Protein AF-A0AA88QU68-F1 (afdb_monomer)

Organism: NCBI:txid112253

pLDDT: mean 75.14, std 19.68, range [35.62, 97.69]

Foldseek 3Di:
DDPVVVVVVVVVVVVVVVPPPDDDDDDDDPDPPPVVVLVVQLVVVDDDDVSSVVSVVVVVVVVVLVCCVPPVPDDNVVVLVVPDDVPDPSVVVVVVCVVVVVVVVVVVVVVVVVVVVVVVVVD

Solvent-accessible surface area (backbone atoms only — not comparable to full-atom values): 7473 Å² total; per-residue (Å²): 136,66,74,68,57,57,54,56,49,53,54,52,52,59,65,62,59,72,73,73,85,67,88,89,74,85,81,78,88,71,84,73,54,61,71,57,52,53,47,56,54,22,58,82,59,49,93,58,73,70,34,51,50,52,41,54,53,49,52,51,51,53,53,52,52,52,50,50,54,70,71,66,77,54,58,68,68,56,59,52,54,77,66,35,52,90,94,34,71,54,43,56,52,50,50,55,40,57,76,68,41,45,70,59,54,53,54,50,52,53,52,52,52,53,52,52,53,51,57,63,75,74,109

Secondary structure (DSSP, 8-state):
--HHHHHHHHHHHHHHGGGS-SS-----S----HHHHHHHHHHHT-SSHHHHHHHHHHHHHHHHHHHHHHHS---HHHHHHHH--TTSHHHHHHHHHHHTTHHHHHHHHHHHHHHHHHHHHT-

Mean predicted aligned error: 14.05 Å

Structure (mmCIF, N/CA/C/O backbone):
data_AF-A0AA88QU68-F1
#
_entry.id   AF-A0AA88QU68-F1
#
loop_
_atom_site.group_PDB
_atom_site.id
_atom_site.type_symbol
_atom_site.label_atom_id
_atom_site.label_alt_id
_atom_site.label_comp_id
_atom_site.label_asym_id
_atom_site.label_entity_id
_atom_site.label_seq_id
_atom_site.pdbx_PDB_ins_code
_atom_site.Cartn_x
_atom_site.Cartn_y
_atom_site.Cartn_z
_atom_site.occupancy
_atom_site.B_iso_or_equiv
_atom_site.auth_seq_id
_atom_site.auth_comp_id
_atom_site.auth_asym_id
_atom_site.auth_atom_id
_atom_site.pdbx_PDB_model_num
ATOM 1 N N . MET A 1 1 ? 27.494 34.538 -1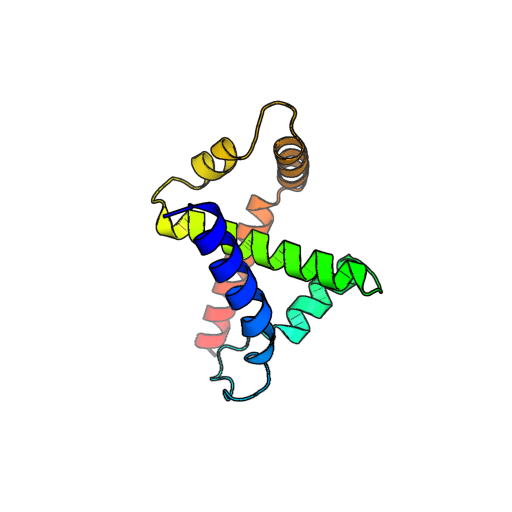4.112 1.00 51.53 1 MET A N 1
ATOM 2 C CA . MET A 1 1 ? 27.433 33.425 -13.141 1.00 51.53 1 MET A CA 1
ATOM 3 C C . MET A 1 1 ? 27.248 32.122 -13.905 1.00 51.53 1 MET A C 1
ATOM 5 O O . MET A 1 1 ? 26.368 32.081 -14.752 1.00 51.53 1 MET A O 1
ATOM 9 N N . ASP A 1 2 ? 28.078 31.107 -13.652 1.00 52.97 2 ASP A N 1
ATOM 10 C CA . ASP A 1 2 ? 27.954 29.765 -14.250 1.00 52.97 2 ASP A CA 1
ATOM 11 C C . ASP A 1 2 ? 26.998 28.895 -13.398 1.00 52.97 2 ASP A C 1
ATOM 13 O O . ASP A 1 2 ? 27.313 28.638 -12.229 1.00 52.97 2 ASP A O 1
ATOM 17 N N . PRO A 1 3 ? 25.858 28.424 -13.947 1.00 53.56 3 PRO A N 1
ATOM 18 C CA . PRO A 1 3 ? 24.897 27.564 -13.243 1.00 53.56 3 PRO A CA 1
ATOM 19 C C . PRO A 1 3 ? 25.513 26.271 -12.678 1.00 53.56 3 PRO A C 1
ATOM 21 O O . PRO A 1 3 ? 25.025 25.718 -11.691 1.00 53.56 3 PRO A O 1
ATOM 24 N N . GLY A 1 4 ? 26.616 25.789 -13.263 1.00 58.12 4 GLY A N 1
ATOM 25 C CA . GLY A 1 4 ? 27.314 24.587 -12.805 1.00 58.12 4 GLY A CA 1
ATOM 26 C C . GLY A 1 4 ? 28.045 24.758 -11.468 1.00 58.12 4 GLY A C 1
ATOM 27 O O . GLY A 1 4 ? 28.288 23.774 -10.760 1.00 58.12 4 GLY A O 1
ATOM 28 N N . HIS A 1 5 ? 28.379 25.994 -11.084 1.00 63.03 5 HIS A N 1
ATOM 29 C CA . HIS A 1 5 ? 29.090 26.278 -9.838 1.00 63.03 5 HIS A CA 1
ATOM 30 C C . HIS A 1 5 ? 28.171 26.171 -8.609 1.00 63.03 5 HIS A C 1
ATOM 32 O O . HIS A 1 5 ? 28.559 25.577 -7.599 1.00 63.03 5 HIS A O 1
ATOM 38 N N . GLU A 1 6 ? 26.927 26.653 -8.708 1.00 56.34 6 GLU A N 1
ATOM 39 C CA . GLU A 1 6 ? 25.923 26.519 -7.641 1.00 56.34 6 GLU A CA 1
ATOM 40 C C . GLU A 1 6 ? 25.532 25.060 -7.407 1.00 56.34 6 GLU A C 1
ATOM 42 O O . GLU A 1 6 ? 25.477 24.614 -6.260 1.00 56.34 6 GLU A O 1
ATOM 47 N N . TYR A 1 7 ? 25.375 24.277 -8.476 1.00 54.75 7 TYR A N 1
ATOM 48 C CA . TYR A 1 7 ? 25.024 22.859 -8.370 1.00 54.75 7 TYR A CA 1
ATOM 49 C C . TYR A 1 7 ? 26.109 22.042 -7.651 1.00 54.75 7 TYR A C 1
ATOM 51 O O . TYR A 1 7 ? 25.825 21.204 -6.792 1.00 54.75 7 TYR A O 1
ATOM 59 N N . ARG A 1 8 ? 27.385 22.331 -7.939 1.00 64.75 8 ARG A N 1
ATOM 60 C CA . ARG A 1 8 ? 28.535 21.700 -7.267 1.00 64.75 8 ARG A CA 1
ATOM 61 C C . ARG A 1 8 ? 28.697 22.164 -5.819 1.00 64.75 8 ARG A C 1
ATOM 63 O O . ARG A 1 8 ? 29.163 21.391 -4.981 1.00 64.75 8 ARG A O 1
ATOM 70 N N . SER A 1 9 ? 28.310 23.400 -5.511 1.00 56.62 9 SER A N 1
ATOM 71 C CA . SER A 1 9 ? 28.277 23.920 -4.140 1.00 56.62 9 SER A CA 1
ATOM 72 C C . SER A 1 9 ? 27.175 23.245 -3.309 1.00 56.62 9 SER A C 1
ATOM 74 O O . SER A 1 9 ? 27.442 22.733 -2.220 1.00 56.62 9 SER A O 1
ATOM 76 N N . ALA A 1 10 ? 25.969 23.116 -3.873 1.00 55.75 10 ALA A N 1
ATOM 77 C CA . ALA A 1 10 ? 24.830 22.452 -3.241 1.00 55.75 10 ALA A CA 1
ATOM 78 C C . ALA A 1 10 ? 25.093 20.958 -2.975 1.00 55.75 10 ALA A C 1
ATOM 80 O O . ALA A 1 10 ? 24.833 20.466 -1.875 1.00 55.75 10 ALA A O 1
ATOM 81 N N . LEU A 1 11 ? 25.698 20.244 -3.933 1.00 55.88 11 LEU A N 1
ATOM 82 C CA . LEU A 1 11 ? 26.067 18.832 -3.766 1.00 55.88 11 LEU A CA 1
ATOM 83 C C . LEU A 1 11 ? 27.162 18.621 -2.709 1.00 55.88 11 LEU A C 1
ATOM 85 O O . LEU A 1 11 ? 27.116 17.641 -1.961 1.00 55.88 11 LEU A O 1
ATOM 89 N N . ARG A 1 12 ? 28.117 19.554 -2.583 1.00 56.53 12 ARG A N 1
ATOM 90 C CA . ARG A 1 12 ? 29.108 19.515 -1.496 1.00 56.53 12 ARG A CA 1
ATOM 91 C C . ARG A 1 12 ? 28.466 19.753 -0.134 1.00 56.53 12 ARG A C 1
ATOM 93 O O . ARG A 1 12 ? 28.812 19.038 0.804 1.00 56.53 12 ARG A O 1
ATOM 100 N N . SER A 1 13 ? 27.507 20.670 -0.0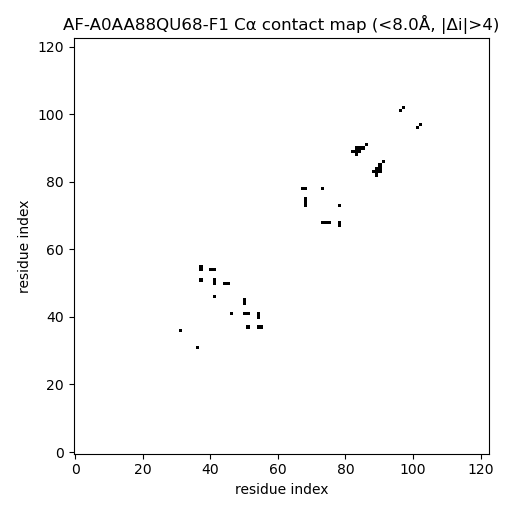26 1.00 52.44 13 SER A N 1
ATOM 101 C CA . SER A 1 13 ? 26.759 20.911 1.218 1.00 52.44 13 SER A CA 1
ATOM 102 C C . SER A 1 13 ? 25.948 19.675 1.653 1.00 52.44 13 SER A C 1
ATOM 104 O O . SER A 1 13 ? 26.003 19.255 2.810 1.00 52.44 13 SER A O 1
ATOM 106 N N . LEU A 1 14 ? 25.318 18.982 0.697 1.00 51.41 14 LEU A N 1
ATOM 107 C CA . LEU A 1 14 ? 24.597 17.719 0.921 1.00 51.41 14 LEU A CA 1
ATOM 108 C C . LEU A 1 14 ? 25.491 16.568 1.413 1.00 51.41 14 LEU A C 1
ATOM 110 O O . LEU A 1 14 ? 25.055 15.751 2.225 1.00 51.41 14 LEU A O 1
ATOM 114 N N . HIS A 1 15 ? 26.749 16.495 0.967 1.00 49.28 15 HIS A N 1
ATOM 115 C CA . HIS A 1 15 ? 27.702 15.498 1.467 1.00 49.28 15 HIS A CA 1
ATOM 116 C C . HIS A 1 15 ? 28.192 15.784 2.896 1.00 49.28 15 HIS A C 1
ATOM 118 O O . HIS A 1 15 ? 28.449 14.835 3.639 1.00 49.28 15 HIS A O 1
ATOM 124 N N . HIS A 1 16 ? 28.247 17.050 3.322 1.00 46.59 16 HIS A N 1
ATOM 125 C CA . HIS A 1 16 ? 28.610 17.420 4.698 1.00 46.59 16 HIS A CA 1
ATOM 126 C C . HIS A 1 16 ? 27.451 17.229 5.696 1.00 46.59 16 HIS A C 1
ATOM 128 O O . HIS A 1 16 ? 27.692 16.977 6.877 1.00 46.59 16 HIS A O 1
ATOM 134 N N . GLY A 1 17 ? 26.195 17.242 5.229 1.00 37.56 17 GLY A N 1
ATOM 135 C CA . GLY A 1 17 ? 25.001 17.019 6.057 1.00 37.56 17 GLY A CA 1
ATOM 136 C C . GLY A 1 17 ? 24.845 15.601 6.630 1.00 37.56 17 GLY A C 1
ATOM 137 O O . GLY A 1 17 ? 24.045 15.392 7.540 1.00 37.56 17 GLY A O 1
ATOM 138 N N . LYS A 1 18 ? 25.631 14.614 6.170 1.00 46.09 18 LYS A N 1
ATOM 139 C CA . LYS A 1 18 ? 25.565 13.230 6.683 1.00 46.09 18 LYS A CA 1
ATOM 140 C C . LYS A 1 18 ? 26.116 13.055 8.109 1.00 46.09 18 LYS A C 1
ATOM 142 O O . LYS A 1 18 ? 25.916 11.993 8.688 1.00 46.09 18 LYS A O 1
ATOM 147 N N . LYS A 1 19 ? 26.782 14.065 8.690 1.00 39.16 19 LYS A N 1
ATOM 148 C CA . LYS A 1 19 ? 27.372 13.990 10.044 1.00 39.16 19 LYS A CA 1
ATOM 149 C C . LYS A 1 19 ? 26.490 14.521 11.185 1.00 39.16 19 LYS A C 1
ATOM 151 O O . LYS A 1 19 ? 26.919 14.442 12.327 1.00 39.16 19 LYS A O 1
ATOM 156 N N . GLN A 1 20 ? 25.280 15.028 10.923 1.00 40.62 20 GLN A N 1
ATOM 157 C CA . GLN A 1 20 ? 24.406 15.565 11.986 1.00 40.62 20 GLN A CA 1
ATOM 158 C C . GLN A 1 20 ? 23.311 14.608 12.477 1.00 40.62 20 GLN A C 1
ATOM 160 O O . GLN A 1 20 ? 22.574 14.939 13.397 1.00 40.62 20 GLN A O 1
ATOM 165 N N . PHE A 1 21 ? 23.227 13.393 11.933 1.00 36.28 21 PHE A N 1
ATOM 166 C CA . PHE A 1 21 ? 22.300 12.367 12.423 1.00 36.28 21 PHE A CA 1
ATOM 167 C C . PHE A 1 21 ? 23.010 11.379 13.362 1.00 36.28 21 PHE A C 1
ATOM 169 O O . PHE A 1 21 ? 22.889 10.165 13.227 1.00 36.28 21 PHE A O 1
ATOM 176 N N . SER A 1 22 ? 23.794 11.898 14.310 1.00 38.72 22 SER A N 1
ATOM 177 C CA . SER A 1 22 ? 24.234 11.129 15.475 1.00 38.72 22 SER A CA 1
ATOM 178 C C . SER A 1 22 ? 23.799 11.847 16.749 1.00 38.72 22 SER A C 1
ATOM 180 O O . SER A 1 22 ? 24.329 12.901 17.085 1.00 38.72 22 SER A O 1
ATOM 182 N N . SER A 1 23 ? 22.830 11.234 17.430 1.00 49.28 23 SER A N 1
ATOM 183 C CA . SER A 1 23 ? 22.502 11.396 18.851 1.00 49.28 23 SER A CA 1
ATOM 184 C C . SER A 1 23 ? 22.314 12.819 19.401 1.00 49.28 23 SER A C 1
ATOM 186 O O . SER A 1 23 ? 23.267 13.415 19.893 1.00 49.28 23 SER A O 1
ATOM 188 N N . SER A 1 24 ? 21.060 13.279 19.475 1.00 41.25 24 SER A N 1
ATOM 189 C CA . SER A 1 24 ? 20.496 13.925 20.681 1.00 41.25 24 SER A CA 1
ATOM 190 C C . SER A 1 24 ? 19.067 14.428 20.438 1.00 41.25 24 SER A C 1
ATOM 192 O O . SER A 1 24 ? 18.805 15.607 20.240 1.00 41.25 24 SER A O 1
ATOM 194 N N . SER A 1 25 ? 18.093 13.529 20.516 1.00 36.12 25 SER A N 1
ATOM 195 C CA . SER A 1 25 ? 16.729 13.932 20.867 1.00 36.12 25 SER A CA 1
ATOM 196 C C . SER A 1 25 ? 16.026 12.740 21.499 1.00 36.12 25 SER A C 1
ATOM 198 O O . SER A 1 25 ? 15.769 11.742 20.824 1.00 36.12 25 SER A O 1
ATOM 200 N N . SER A 1 26 ? 15.765 12.825 22.804 1.00 35.62 26 SER A N 1
ATOM 201 C CA . SER A 1 26 ? 14.920 11.875 23.528 1.00 35.62 26 SER A CA 1
ATOM 202 C C . SER A 1 26 ? 13.624 11.631 22.745 1.00 35.62 26 SER A C 1
ATOM 204 O O . SER A 1 26 ? 12.938 12.603 22.417 1.00 35.62 26 SER A O 1
ATOM 206 N N . PRO A 1 27 ? 13.264 10.375 22.424 1.00 41.09 27 PRO A N 1
ATOM 207 C CA . PRO A 1 27 ? 12.073 10.105 21.643 1.00 41.09 27 PRO A CA 1
ATOM 208 C C . PRO A 1 27 ? 10.851 10.312 22.534 1.00 41.09 27 PRO A C 1
ATOM 210 O O . PRO A 1 27 ? 10.522 9.498 23.399 1.00 41.09 27 PRO A O 1
ATOM 213 N N . ALA A 1 28 ? 10.158 11.424 22.317 1.00 39.84 28 ALA A N 1
ATOM 214 C CA . ALA A 1 28 ? 8.815 11.620 22.823 1.00 39.84 28 ALA A CA 1
ATOM 215 C C . ALA A 1 28 ? 7.885 10.577 22.176 1.00 39.84 28 ALA A C 1
ATOM 217 O O . ALA A 1 28 ? 7.424 10.771 21.059 1.00 39.84 28 ALA A O 1
ATOM 218 N N . ARG A 1 29 ? 7.685 9.443 22.868 1.00 43.38 29 ARG A N 1
ATOM 219 C CA . ARG A 1 29 ? 6.486 8.571 22.970 1.00 43.38 29 ARG A CA 1
ATOM 220 C C . ARG A 1 29 ? 5.512 8.424 21.778 1.00 43.38 29 ARG A C 1
ATOM 222 O O . ARG A 1 29 ? 4.372 8.023 21.968 1.00 43.38 29 ARG A O 1
ATOM 229 N N . THR A 1 30 ? 5.959 8.620 20.549 1.00 47.66 30 THR A N 1
ATOM 230 C CA . THR A 1 30 ? 5.275 8.210 19.316 1.00 47.66 30 THR A CA 1
ATOM 231 C C . THR A 1 30 ? 6.214 7.250 18.595 1.00 47.66 30 THR A C 1
ATOM 233 O O . THR A 1 30 ? 6.891 7.573 17.625 1.00 47.66 30 THR A O 1
ATOM 236 N N . GLY A 1 31 ? 6.380 6.074 19.204 1.00 43.62 31 GLY A N 1
ATOM 237 C CA . GLY A 1 31 ? 7.404 5.102 18.844 1.00 43.62 31 GLY A CA 1
ATOM 238 C C . GLY A 1 31 ? 7.086 4.364 17.550 1.00 43.62 31 GLY A C 1
ATOM 239 O O . GLY A 1 31 ? 6.546 3.265 17.591 1.00 43.62 31 GLY A O 1
ATOM 240 N N . VAL A 1 32 ? 7.495 4.922 16.412 1.00 49.94 32 VAL A N 1
ATOM 241 C CA . VAL A 1 32 ? 7.928 4.084 15.290 1.00 49.94 32 VAL A CA 1
ATOM 242 C C . VAL A 1 32 ? 9.427 3.895 15.468 1.00 49.94 32 VAL A C 1
ATOM 244 O O . VAL A 1 32 ? 10.217 4.792 15.174 1.00 49.94 32 VAL A O 1
ATOM 247 N N . ASP A 1 33 ? 9.827 2.747 16.014 1.00 64.62 33 ASP A N 1
ATOM 248 C CA . ASP A 1 33 ? 11.235 2.361 16.063 1.00 64.62 33 ASP A CA 1
ATOM 249 C C . ASP A 1 33 ? 11.751 2.210 14.626 1.00 64.62 33 ASP A C 1
ATOM 251 O O . ASP A 1 33 ? 11.562 1.181 13.980 1.00 64.62 33 ASP A O 1
ATOM 255 N N . MET A 1 34 ? 12.399 3.254 14.109 1.00 54.56 34 MET A N 1
ATOM 256 C CA . MET A 1 34 ? 12.983 3.242 12.769 1.00 54.56 34 MET A CA 1
ATOM 257 C C . MET A 1 34 ? 14.097 2.201 12.633 1.00 54.56 34 MET A C 1
ATOM 259 O O . MET A 1 34 ? 14.321 1.698 11.533 1.00 54.56 34 MET A O 1
ATOM 263 N N . ALA A 1 35 ? 14.781 1.830 13.720 1.00 63.12 35 ALA A N 1
ATOM 264 C CA . ALA A 1 35 ? 15.759 0.748 13.683 1.00 63.12 35 ALA A CA 1
ATOM 265 C C . ALA A 1 35 ? 15.062 -0.616 13.547 1.00 63.12 35 ALA A C 1
ATOM 267 O O . ALA A 1 35 ? 15.523 -1.467 12.786 1.00 63.12 35 ALA A O 1
ATOM 268 N N . GLY A 1 36 ? 13.934 -0.809 14.229 1.00 61.97 36 GLY A N 1
ATOM 269 C CA . GLY A 1 36 ? 13.050 -1.968 14.098 1.00 61.97 36 GLY A CA 1
ATOM 270 C C . GLY A 1 36 ? 12.392 -2.065 12.721 1.00 61.97 36 GLY A C 1
ATOM 271 O O . GLY A 1 36 ? 12.415 -3.127 12.103 1.00 61.97 36 GLY A O 1
ATOM 272 N N . TYR A 1 37 ? 11.902 -0.946 12.186 1.00 64.00 37 TYR A N 1
ATOM 273 C CA . TYR A 1 37 ? 11.278 -0.874 10.863 1.00 64.00 37 TYR A CA 1
ATOM 274 C C . TYR A 1 37 ? 12.279 -1.133 9.726 1.00 64.00 37 TYR A C 1
ATOM 276 O O . TYR A 1 37 ? 11.994 -1.865 8.781 1.00 64.00 37 TYR A O 1
ATOM 284 N N . ARG A 1 38 ? 13.513 -0.624 9.843 1.00 62.41 38 ARG A N 1
ATOM 285 C CA . ARG A 1 38 ? 14.592 -0.974 8.903 1.00 62.41 38 ARG A CA 1
ATOM 286 C C . ARG A 1 38 ? 14.932 -2.460 8.972 1.00 62.41 38 ARG A C 1
ATOM 288 O O . ARG A 1 38 ? 15.191 -3.066 7.935 1.00 62.41 38 ARG A O 1
ATOM 295 N N . ARG A 1 39 ? 14.893 -3.065 10.164 1.00 63.53 39 ARG A N 1
ATOM 296 C CA . ARG A 1 39 ? 15.119 -4.506 10.352 1.00 63.53 39 ARG A CA 1
ATOM 297 C C . ARG A 1 39 ? 14.018 -5.356 9.722 1.00 63.53 39 ARG A C 1
ATOM 299 O O . ARG A 1 39 ? 14.350 -6.354 9.095 1.00 63.53 39 ARG A O 1
ATOM 306 N N . SER A 1 40 ? 12.747 -4.963 9.837 1.00 64.44 40 SER A N 1
ATOM 307 C CA . SER A 1 40 ? 11.634 -5.705 9.228 1.00 64.44 40 SER A CA 1
ATOM 308 C C . SER A 1 40 ? 11.693 -5.670 7.699 1.00 64.44 40 SER A C 1
ATOM 310 O O . SER A 1 40 ? 11.586 -6.717 7.065 1.00 64.44 40 SER A O 1
ATOM 312 N N . ILE A 1 41 ? 11.966 -4.503 7.105 1.00 63.56 41 ILE A N 1
ATOM 313 C CA . ILE A 1 41 ? 12.130 -4.362 5.650 1.00 63.56 41 ILE A CA 1
ATOM 314 C C . ILE A 1 41 ? 13.373 -5.116 5.168 1.00 63.56 41 ILE A C 1
ATOM 316 O O . ILE A 1 41 ? 13.312 -5.837 4.176 1.00 63.56 41 ILE A O 1
ATOM 320 N N . THR A 1 42 ? 14.493 -5.003 5.887 1.00 59.69 42 THR A N 1
ATOM 321 C CA . THR A 1 42 ? 15.717 -5.742 5.539 1.00 59.69 42 THR A CA 1
ATOM 322 C C . THR A 1 42 ? 15.506 -7.253 5.675 1.00 59.69 42 THR A C 1
ATOM 324 O O . THR A 1 42 ? 16.019 -7.996 4.856 1.00 59.69 42 THR A O 1
ATOM 327 N N . GLY A 1 43 ? 14.702 -7.725 6.634 1.00 59.06 43 GLY A N 1
ATOM 328 C CA . GLY A 1 43 ? 14.388 -9.148 6.815 1.00 59.06 43 GLY A CA 1
ATOM 329 C C . GLY A 1 43 ? 13.660 -9.775 5.622 1.00 59.06 43 GLY A C 1
ATOM 330 O O . GLY A 1 43 ? 14.018 -10.874 5.206 1.00 59.06 43 GLY A O 1
ATOM 331 N N . VAL A 1 44 ? 12.720 -9.048 5.001 1.00 61.72 44 VAL A N 1
ATOM 332 C CA . VAL A 1 44 ? 12.080 -9.450 3.724 1.00 61.72 44 VAL A CA 1
ATOM 333 C C . VAL A 1 44 ? 13.105 -9.518 2.584 1.00 61.72 44 VAL A C 1
ATOM 335 O O . VAL A 1 44 ? 12.932 -10.233 1.599 1.00 61.72 44 VAL A O 1
ATOM 338 N N . LEU A 1 45 ? 14.204 -8.784 2.736 1.00 64.81 45 LEU A N 1
ATOM 339 C CA . LEU A 1 45 ? 15.275 -8.643 1.771 1.00 64.81 45 LEU A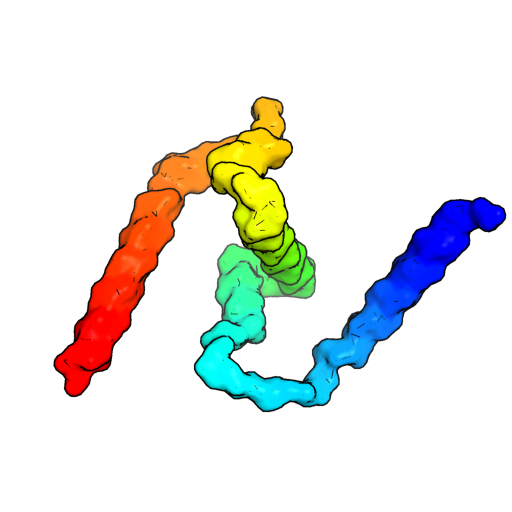 CA 1
ATOM 340 C C . LEU A 1 45 ? 16.540 -9.469 2.147 1.00 64.81 45 LEU A C 1
ATOM 342 O O . LEU A 1 45 ? 17.532 -9.416 1.437 1.00 64.81 45 LEU A O 1
ATOM 346 N N . GLY A 1 46 ? 16.557 -10.290 3.201 1.00 57.94 46 GLY A N 1
ATOM 347 C CA . GLY A 1 46 ? 17.752 -11.065 3.597 1.00 57.94 46 GLY A CA 1
ATOM 348 C C . GLY A 1 46 ? 18.954 -10.230 4.107 1.00 57.94 46 GLY A C 1
ATOM 349 O O . GLY A 1 46 ? 18.858 -9.025 4.328 1.00 57.94 46 GLY A O 1
ATOM 350 N N . ASN A 1 47 ? 20.113 -10.869 4.335 1.00 60.69 47 ASN A N 1
ATOM 351 C CA . ASN A 1 47 ? 21.265 -10.265 5.040 1.00 60.69 47 ASN A CA 1
ATOM 352 C C . ASN A 1 47 ? 22.299 -9.612 4.082 1.00 60.69 47 ASN A C 1
ATOM 354 O O . ASN A 1 47 ? 22.766 -10.279 3.163 1.00 60.69 47 ASN A O 1
ATOM 358 N N . GLY A 1 48 ? 22.710 -8.348 4.312 1.00 70.19 48 GLY A N 1
ATOM 359 C CA . GLY A 1 48 ? 23.830 -7.684 3.598 1.00 70.19 48 GLY A CA 1
ATOM 360 C C . GLY A 1 48 ? 23.774 -6.141 3.552 1.00 70.19 48 GLY A C 1
ATOM 361 O O . GLY A 1 48 ? 22.729 -5.547 3.817 1.00 70.19 48 GLY A O 1
ATOM 362 N N . ASP A 1 49 ? 24.884 -5.473 3.203 1.00 72.94 49 ASP A N 1
ATOM 363 C CA . ASP A 1 49 ? 24.977 -3.995 3.153 1.00 72.94 49 ASP A CA 1
ATOM 364 C C . ASP A 1 49 ? 24.214 -3.369 1.973 1.00 72.94 49 ASP A C 1
ATOM 366 O O . ASP A 1 49 ? 23.551 -2.341 2.140 1.00 72.94 49 ASP A O 1
ATOM 370 N N . ASP A 1 50 ? 24.177 -4.036 0.817 1.00 73.69 50 ASP A N 1
ATOM 371 C CA . ASP A 1 50 ? 23.369 -3.598 -0.330 1.00 73.69 50 ASP A CA 1
ATOM 372 C C . ASP A 1 50 ? 21.866 -3.625 -0.030 1.00 73.69 50 ASP A C 1
ATOM 374 O O . ASP A 1 50 ? 21.103 -2.805 -0.544 1.00 73.69 50 ASP A O 1
ATOM 378 N N . ARG A 1 51 ? 21.419 -4.526 0.855 1.00 70.94 51 ARG A N 1
ATOM 379 C CA . ARG A 1 51 ? 20.006 -4.617 1.254 1.00 70.94 51 ARG A CA 1
ATOM 380 C C . ARG A 1 51 ? 19.614 -3.490 2.201 1.00 70.94 51 ARG A C 1
ATOM 382 O O . ARG A 1 51 ? 18.510 -2.969 2.075 1.00 70.94 51 ARG A O 1
ATOM 389 N N . LYS A 1 52 ? 20.529 -3.033 3.068 1.00 72.31 52 LYS A N 1
ATOM 390 C CA . LYS A 1 52 ? 20.318 -1.815 3.874 1.00 72.31 52 LYS A CA 1
ATOM 391 C C . LYS A 1 52 ? 20.122 -0.601 2.974 1.00 72.31 52 LYS A C 1
ATOM 393 O O . LYS A 1 52 ? 19.202 0.179 3.199 1.00 72.31 52 LYS A O 1
ATOM 398 N N . LYS A 1 53 ? 20.938 -0.474 1.921 1.00 79.94 53 LYS A N 1
ATOM 399 C CA . LYS A 1 53 ? 20.775 0.592 0.928 1.00 79.94 53 LYS A CA 1
ATOM 400 C C . LYS A 1 53 ? 19.427 0.489 0.208 1.00 79.94 53 LYS A C 1
ATOM 402 O O . LYS A 1 53 ? 18.728 1.488 0.106 1.00 79.94 53 LYS A O 1
ATOM 407 N N . GLN A 1 54 ? 19.034 -0.704 -0.241 1.00 74.94 54 GLN A N 1
ATOM 408 C CA . GLN A 1 54 ? 17.729 -0.918 -0.883 1.00 74.94 54 GLN A CA 1
ATOM 409 C C . GLN A 1 54 ? 16.559 -0.577 0.049 1.00 74.94 54 GLN A C 1
ATOM 411 O O . GLN A 1 54 ? 15.590 0.041 -0.388 1.00 74.94 54 GLN A O 1
ATOM 416 N N . ALA A 1 55 ? 16.650 -0.938 1.332 1.00 78.31 55 ALA A N 1
ATOM 417 C CA . ALA A 1 55 ? 15.652 -0.580 2.333 1.00 78.31 55 ALA A CA 1
ATOM 418 C C . ALA A 1 55 ? 15.579 0.943 2.524 1.00 78.31 55 ALA A C 1
ATOM 420 O O . ALA A 1 55 ? 14.491 1.512 2.486 1.00 78.31 55 ALA A O 1
ATOM 421 N N . ASP A 1 56 ? 16.722 1.617 2.652 1.00 80.75 56 ASP A N 1
ATOM 422 C CA . ASP A 1 56 ? 16.781 3.076 2.784 1.00 80.75 56 ASP A CA 1
ATOM 423 C C . ASP A 1 56 ? 16.224 3.792 1.542 1.00 80.75 56 ASP A C 1
ATOM 425 O O . ASP A 1 56 ? 15.483 4.770 1.667 1.00 80.75 56 ASP A O 1
ATOM 429 N N . ASP A 1 57 ? 16.530 3.292 0.345 1.00 82.38 57 ASP A N 1
ATOM 430 C CA . ASP A 1 57 ? 15.991 3.811 -0.913 1.00 82.38 57 ASP A CA 1
ATOM 431 C C . ASP A 1 57 ? 14.472 3.584 -0.999 1.00 82.38 57 ASP A C 1
ATOM 433 O O . ASP A 1 57 ? 13.737 4.486 -1.403 1.00 82.38 57 ASP A O 1
ATOM 437 N N . SER A 1 58 ? 13.980 2.426 -0.551 1.00 82.25 58 SER A N 1
ATOM 438 C CA . SER A 1 58 ? 12.543 2.116 -0.502 1.00 82.25 58 SER A CA 1
ATOM 439 C C . SER A 1 58 ? 11.802 3.046 0.461 1.00 82.25 58 SER A C 1
ATOM 441 O O . SER A 1 58 ? 10.751 3.587 0.124 1.00 82.25 58 SER A O 1
ATOM 443 N N . LEU A 1 59 ? 12.373 3.310 1.639 1.00 86.31 59 LEU A N 1
ATOM 444 C CA . LEU A 1 59 ? 11.817 4.264 2.602 1.00 86.31 59 LEU A CA 1
ATOM 445 C C . LEU A 1 59 ? 11.724 5.673 2.015 1.00 86.31 59 LEU A C 1
ATOM 447 O O . LEU A 1 59 ? 10.701 6.339 2.163 1.00 86.31 59 LEU A O 1
ATOM 451 N N . ARG A 1 60 ? 12.769 6.121 1.311 1.00 87.12 60 ARG A N 1
ATOM 452 C CA . ARG A 1 60 ? 12.770 7.419 0.619 1.00 87.12 60 ARG A CA 1
ATOM 453 C C . ARG A 1 60 ? 11.681 7.498 -0.446 1.00 87.12 60 ARG A C 1
ATOM 455 O O . ARG A 1 60 ? 11.028 8.532 -0.550 1.00 87.12 60 ARG A O 1
ATOM 462 N N . GLN A 1 61 ? 11.460 6.422 -1.200 1.00 89.62 61 GLN A N 1
ATOM 463 C CA . GLN A 1 61 ? 10.386 6.357 -2.193 1.00 89.62 61 GLN A CA 1
ATOM 464 C C . GLN A 1 61 ? 9.005 6.466 -1.539 1.00 89.62 61 GLN A C 1
ATOM 466 O O . GLN A 1 61 ? 8.182 7.257 -1.996 1.00 89.62 61 GLN A O 1
ATOM 471 N N . VAL A 1 62 ? 8.769 5.750 -0.433 1.00 89.25 62 VAL A N 1
ATOM 472 C CA . VAL A 1 62 ? 7.507 5.833 0.325 1.00 89.25 62 VAL A CA 1
ATOM 473 C C . VAL A 1 62 ? 7.278 7.245 0.868 1.00 89.25 62 VAL A C 1
ATOM 475 O O . VAL A 1 62 ? 6.184 7.787 0.725 1.00 89.25 62 VAL A O 1
ATOM 478 N N . LEU A 1 63 ? 8.307 7.874 1.442 1.00 89.88 63 LEU A N 1
ATOM 479 C CA . LEU A 1 63 ? 8.226 9.256 1.923 1.00 89.88 63 LEU A CA 1
ATOM 480 C C . LEU A 1 63 ? 7.930 10.243 0.786 1.00 89.88 63 LEU A C 1
ATOM 482 O O . LEU A 1 63 ? 7.098 11.135 0.945 1.00 89.88 63 LEU A O 1
ATOM 486 N N . GLY A 1 64 ? 8.576 10.066 -0.369 1.00 89.00 64 GLY A N 1
ATOM 487 C CA . GLY A 1 64 ? 8.309 10.862 -1.565 1.00 89.00 64 GLY A CA 1
ATOM 488 C C . GLY A 1 64 ? 6.864 10.715 -2.041 1.00 89.00 64 GLY A C 1
ATOM 489 O O . GLY A 1 64 ? 6.191 11.717 -2.273 1.00 89.00 64 GLY A O 1
ATOM 490 N N . ALA A 1 65 ? 6.358 9.48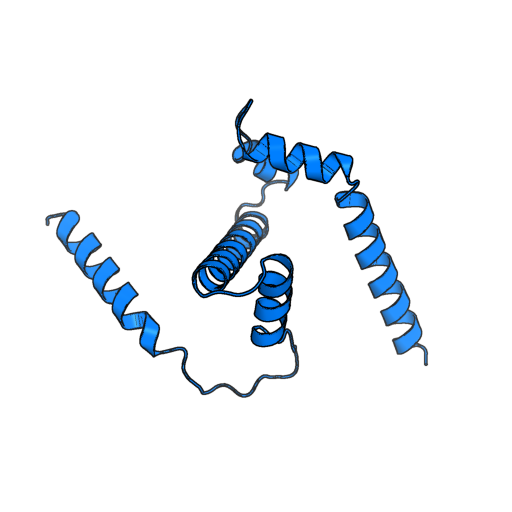2 -2.109 1.00 87.88 65 ALA A N 1
ATOM 491 C CA . ALA A 1 65 ? 4.976 9.198 -2.484 1.00 87.88 65 ALA A CA 1
ATOM 492 C C . ALA A 1 65 ? 3.964 9.820 -1.508 1.00 87.88 65 ALA A C 1
ATOM 494 O O . ALA A 1 65 ? 3.002 10.450 -1.945 1.00 87.88 65 ALA A O 1
ATOM 495 N N . ALA A 1 66 ? 4.204 9.708 -0.197 1.00 88.81 66 ALA A N 1
ATOM 496 C CA . ALA A 1 66 ? 3.355 10.320 0.823 1.00 88.81 66 ALA A CA 1
ATOM 497 C C . ALA A 1 66 ? 3.326 11.852 0.696 1.00 88.81 66 ALA A C 1
ATOM 499 O O . ALA A 1 66 ? 2.253 12.448 0.705 1.00 88.81 66 ALA A O 1
ATOM 500 N N . SER A 1 67 ? 4.489 12.479 0.495 1.00 90.44 67 SER A N 1
ATOM 501 C CA . SER A 1 67 ? 4.605 13.926 0.280 1.00 90.44 67 SER A CA 1
ATOM 502 C C . SER A 1 67 ? 3.851 14.392 -0.972 1.00 90.44 67 SER A C 1
ATOM 504 O O . SER A 1 67 ? 3.137 15.393 -0.936 1.00 90.44 67 SER A O 1
ATOM 506 N N . MET A 1 68 ? 3.942 13.648 -2.080 1.00 89.19 68 MET A N 1
ATOM 507 C CA . MET A 1 68 ? 3.166 13.947 -3.290 1.00 89.19 68 MET A CA 1
ATOM 508 C C . MET A 1 68 ? 1.658 13.867 -3.033 1.00 89.19 68 MET A C 1
ATOM 510 O O . MET A 1 68 ? 0.916 14.745 -3.473 1.00 89.19 68 MET A O 1
ATOM 514 N N . ALA A 1 69 ? 1.213 12.848 -2.292 1.00 88.06 69 ALA A N 1
ATOM 515 C CA . ALA A 1 69 ? -0.195 12.656 -1.962 1.00 88.06 69 ALA A CA 1
ATOM 516 C C . ALA A 1 69 ? -0.762 13.778 -1.079 1.00 88.06 69 ALA A C 1
ATOM 518 O O . ALA A 1 69 ? -1.910 14.170 -1.270 1.00 88.06 69 ALA A O 1
ATOM 519 N N . THR A 1 70 ? 0.025 14.321 -0.145 1.00 88.00 70 THR A N 1
ATOM 520 C CA . THR A 1 70 ? -0.432 15.406 0.736 1.00 88.00 70 THR A CA 1
ATOM 521 C C . THR A 1 70 ? -0.334 16.784 0.091 1.00 88.00 70 THR A C 1
ATOM 523 O O . THR 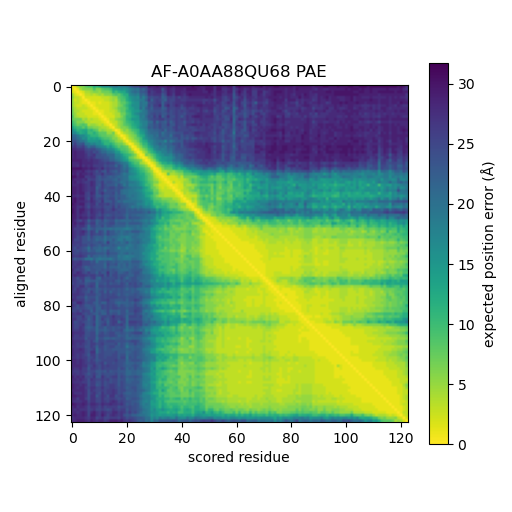A 1 70 ? -1.192 17.627 0.334 1.00 88.00 70 THR A O 1
ATOM 526 N N . ASN A 1 71 ? 0.696 17.031 -0.723 1.00 87.88 71 ASN A N 1
ATOM 527 C CA . ASN A 1 71 ? 1.049 18.393 -1.138 1.00 87.88 71 ASN A CA 1
ATOM 528 C C . ASN A 1 71 ? 0.484 18.793 -2.503 1.00 87.88 71 ASN A C 1
ATOM 530 O O . ASN A 1 71 ? 0.312 19.980 -2.761 1.00 87.88 71 ASN A O 1
ATOM 534 N N . LEU A 1 72 ? 0.212 17.833 -3.394 1.00 84.69 72 LEU A N 1
ATOM 535 C CA . LEU A 1 72 ? -0.213 18.142 -4.764 1.00 84.69 72 LEU A CA 1
ATOM 536 C C . LEU A 1 72 ? -1.731 18.302 -4.917 1.00 84.69 72 LEU A C 1
ATOM 538 O O . LEU A 1 72 ? -2.183 18.679 -5.994 1.00 84.69 72 LEU A O 1
ATOM 542 N N . GLY A 1 73 ? -2.525 17.982 -3.887 1.00 84.06 73 GLY A N 1
ATOM 543 C CA . GLY A 1 73 ? -3.992 18.089 -3.923 1.00 84.06 73 GLY A CA 1
ATOM 544 C C . GLY A 1 73 ? -4.677 17.213 -4.984 1.00 84.06 73 GLY A C 1
ATOM 545 O O . GLY A 1 73 ? -5.870 17.363 -5.238 1.00 84.06 73 GLY A O 1
ATOM 546 N N . LYS A 1 74 ? -3.933 16.307 -5.626 1.00 87.81 74 LYS A N 1
ATOM 547 C CA . LYS A 1 74 ? -4.433 15.392 -6.654 1.00 87.81 74 LYS A CA 1
ATOM 548 C C . LYS A 1 74 ? -5.070 14.165 -6.014 1.00 87.81 74 LYS A C 1
ATOM 550 O O . LYS A 1 74 ? -4.615 13.675 -4.982 1.00 87.81 74 LYS A O 1
ATOM 555 N N . HIS A 1 75 ? -6.073 13.604 -6.684 1.00 90.50 75 HIS A N 1
ATOM 556 C CA . HIS A 1 75 ? -6.622 12.311 -6.292 1.00 90.50 75 HIS A CA 1
ATOM 557 C C . HIS A 1 75 ? -5.524 11.222 -6.358 1.00 90.50 75 HIS A C 1
ATOM 559 O O . HIS A 1 75 ? -4.786 11.177 -7.346 1.00 90.50 75 HIS A O 1
ATOM 565 N N . PRO A 1 76 ? -5.419 10.297 -5.381 1.00 86.62 76 PRO A N 1
ATOM 566 C CA . PRO A 1 76 ? -4.385 9.254 -5.380 1.00 86.62 76 PRO A CA 1
ATOM 567 C C . PRO A 1 76 ? -4.384 8.371 -6.635 1.00 86.62 76 PRO A C 1
ATOM 569 O O . PRO A 1 76 ? -3.334 7.910 -7.072 1.00 86.62 76 PRO A O 1
ATOM 572 N N . GLY A 1 77 ? -5.558 8.166 -7.245 1.00 88.81 77 GLY A N 1
ATOM 573 C CA . GLY A 1 77 ? -5.676 7.472 -8.530 1.00 88.81 77 GLY A CA 1
ATOM 574 C C . GLY A 1 77 ? -4.920 8.183 -9.654 1.00 88.81 77 GLY A C 1
ATOM 575 O O . GLY A 1 77 ? -4.188 7.525 -10.382 1.00 88.81 77 GLY A O 1
ATOM 576 N N . GLN A 1 78 ? -5.009 9.515 -9.707 1.00 89.88 78 GLN A N 1
ATOM 577 C CA . GLN A 1 78 ? -4.297 10.327 -10.692 1.00 89.88 78 GLN A CA 1
ATOM 578 C C . GLN A 1 78 ? -2.786 10.271 -10.463 1.00 89.88 78 GLN A C 1
ATOM 580 O O . GLN A 1 78 ? -2.035 10.088 -11.407 1.00 89.88 78 GLN A O 1
ATOM 585 N N . LEU A 1 79 ? -2.328 10.362 -9.209 1.00 88.06 79 LEU A N 1
ATOM 586 C CA . LEU A 1 79 ? -0.898 10.246 -8.891 1.00 88.06 79 LEU A CA 1
ATOM 587 C C . LEU A 1 79 ? -0.321 8.886 -9.296 1.00 88.06 79 LEU A C 1
ATOM 589 O O . LEU A 1 79 ? 0.816 8.813 -9.750 1.00 88.06 79 LEU A O 1
ATOM 593 N N . LYS A 1 80 ? -1.107 7.816 -9.142 1.00 88.56 80 LYS A N 1
ATOM 594 C CA . LYS A 1 80 ? -0.752 6.472 -9.609 1.00 88.56 80 LYS A CA 1
ATOM 595 C C . LYS A 1 80 ? -0.664 6.426 -11.141 1.00 88.56 80 LYS A C 1
ATOM 597 O O . LYS A 1 80 ? 0.281 5.839 -11.657 1.00 88.56 80 LYS A O 1
ATOM 602 N N . ASP A 1 81 ? -1.606 7.040 -11.855 1.00 89.50 81 ASP A N 1
ATOM 603 C CA . ASP A 1 81 ? -1.592 7.086 -13.324 1.00 89.50 81 ASP A CA 1
ATOM 604 C C . ASP A 1 81 ? -0.425 7.942 -13.860 1.00 89.50 81 ASP A C 1
ATOM 606 O O . ASP A 1 81 ? 0.242 7.537 -14.809 1.00 89.50 81 ASP A O 1
ATOM 610 N N . ASP A 1 82 ? -0.096 9.056 -13.194 1.00 90.12 82 ASP A N 1
ATOM 611 C CA . ASP A 1 82 ? 1.005 9.964 -13.557 1.00 90.12 82 ASP A CA 1
ATOM 612 C C . ASP A 1 82 ? 2.389 9.266 -13.557 1.00 90.12 82 ASP A C 1
ATOM 614 O O . ASP A 1 82 ? 3.309 9.722 -14.236 1.00 90.12 82 ASP A O 1
ATOM 618 N N . VAL A 1 83 ? 2.558 8.163 -12.810 1.00 88.12 83 VAL A N 1
ATOM 619 C CA . VAL A 1 83 ? 3.826 7.403 -12.702 1.00 88.12 83 VAL 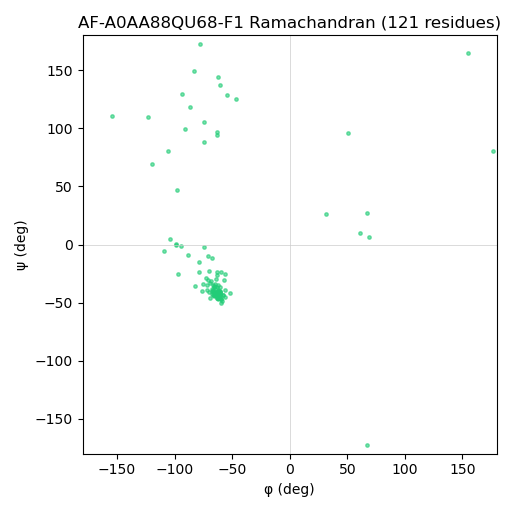A CA 1
ATOM 620 C C . VAL A 1 83 ? 3.799 6.035 -13.395 1.00 88.12 83 VAL A C 1
ATOM 622 O O . VAL A 1 83 ? 4.817 5.335 -13.439 1.00 88.12 83 VAL A O 1
ATOM 625 N N . ALA A 1 84 ? 2.642 5.620 -13.909 1.00 91.19 84 ALA A N 1
ATOM 626 C CA . ALA A 1 84 ? 2.433 4.303 -14.495 1.00 91.19 84 ALA A CA 1
ATOM 627 C C . ALA A 1 84 ? 2.364 4.388 -16.023 1.00 91.19 84 ALA A C 1
ATOM 629 O O . ALA A 1 84 ? 1.293 4.352 -16.625 1.00 91.19 84 ALA A O 1
ATOM 630 N N . SER A 1 85 ? 3.532 4.455 -16.663 1.00 92.69 85 SER A N 1
ATOM 631 C CA . SER A 1 85 ? 3.612 4.423 -18.125 1.00 92.69 85 SER A CA 1
ATOM 632 C C . SER A 1 85 ? 3.069 3.101 -18.698 1.00 92.69 85 SER A C 1
ATOM 634 O O . SER A 1 85 ? 3.309 2.036 -18.109 1.00 92.69 85 SER A O 1
ATOM 636 N N . PRO A 1 86 ? 2.405 3.123 -19.871 1.00 87.50 86 PRO A N 1
ATOM 637 C CA . PRO A 1 86 ? 1.946 1.911 -20.547 1.00 87.50 86 PRO A CA 1
ATOM 638 C C . PRO A 1 86 ? 3.090 0.913 -20.776 1.00 87.50 86 PRO A C 1
ATOM 640 O O . PRO A 1 86 ? 4.144 1.279 -21.290 1.00 87.50 86 PRO A O 1
ATOM 643 N N . GLY A 1 87 ? 2.896 -0.346 -20.369 1.00 90.62 87 GLY A N 1
ATOM 644 C CA . GLY A 1 87 ? 3.905 -1.409 -20.500 1.00 90.62 87 GLY A CA 1
ATOM 645 C C . GLY A 1 87 ? 5.150 -1.256 -19.610 1.00 90.62 87 GLY A C 1
ATOM 646 O O . GLY A 1 87 ? 6.095 -2.025 -19.755 1.00 90.62 87 GLY A O 1
ATOM 647 N N . GLY A 1 88 ? 5.173 -0.275 -18.701 1.00 94.75 88 GLY A N 1
ATOM 648 C CA . GLY A 1 88 ?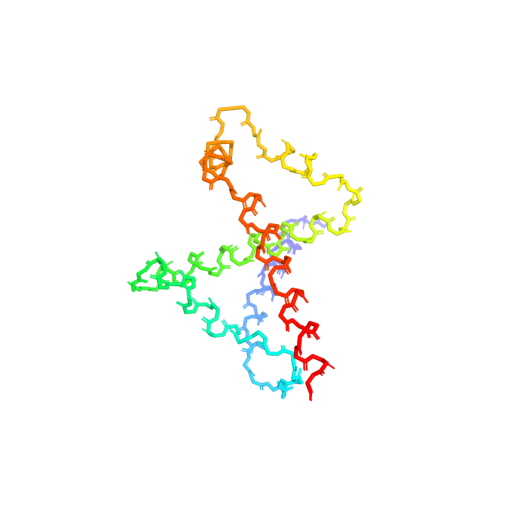 6.299 -0.022 -17.806 1.00 94.75 88 GLY A CA 1
ATOM 649 C C . GLY A 1 88 ? 6.391 -0.976 -16.609 1.00 94.75 88 GLY A C 1
ATOM 650 O O . GLY A 1 88 ? 5.487 -1.754 -16.303 1.00 94.75 88 GLY A O 1
ATOM 651 N N . THR A 1 89 ? 7.487 -0.861 -15.861 1.00 93.44 89 THR A N 1
ATOM 652 C CA . THR A 1 89 ? 7.721 -1.649 -14.640 1.00 93.44 89 THR A CA 1
ATOM 653 C C . THR A 1 89 ? 6.733 -1.303 -13.525 1.00 93.44 89 THR A C 1
ATOM 655 O O . THR A 1 89 ? 6.282 -2.192 -12.805 1.00 93.44 89 THR A O 1
ATOM 658 N N . THR A 1 90 ? 6.336 -0.031 -13.412 1.00 92.19 90 THR A N 1
ATOM 659 C CA . THR A 1 90 ? 5.377 0.430 -12.399 1.00 92.19 90 THR A CA 1
ATOM 660 C C . THR A 1 90 ? 4.009 -0.222 -12.573 1.00 92.19 90 THR A C 1
ATOM 662 O O . THR A 1 90 ? 3.444 -0.717 -11.601 1.00 92.19 90 THR A O 1
ATOM 665 N N . ILE A 1 91 ? 3.476 -0.268 -13.803 1.00 93.69 91 ILE A N 1
ATOM 666 C CA . ILE A 1 91 ? 2.151 -0.855 -14.046 1.00 93.69 91 ILE A CA 1
ATOM 667 C C . ILE A 1 91 ? 2.164 -2.377 -13.858 1.00 93.69 91 ILE A C 1
ATOM 669 O O . ILE A 1 91 ? 1.196 -2.927 -13.341 1.00 93.69 91 ILE A O 1
ATOM 673 N N . ALA A 1 92 ? 3.279 -3.046 -14.172 1.00 94.62 92 ALA A N 1
ATOM 674 C CA . ALA A 1 92 ? 3.463 -4.463 -13.861 1.00 94.62 92 ALA A CA 1
ATOM 675 C C . ALA A 1 92 ? 3.462 -4.723 -12.343 1.00 94.62 92 ALA A C 1
ATOM 677 O O . ALA A 1 92 ? 2.799 -5.644 -11.875 1.00 94.62 92 ALA A O 1
ATOM 678 N N . GLY A 1 93 ? 4.141 -3.878 -11.561 1.00 93.19 93 GLY A N 1
ATOM 679 C CA . GLY A 1 93 ? 4.112 -3.958 -10.099 1.00 93.19 93 GLY A CA 1
ATOM 680 C C . GLY A 1 93 ? 2.716 -3.708 -9.523 1.00 93.19 93 GLY A C 1
ATOM 681 O O . GLY A 1 93 ? 2.248 -4.477 -8.688 1.00 93.19 93 GLY A O 1
ATOM 682 N N . ILE A 1 94 ? 2.020 -2.672 -10.005 1.00 94.19 94 ILE A N 1
ATOM 683 C CA . ILE A 1 94 ? 0.633 -2.379 -9.609 1.00 94.19 94 ILE A CA 1
ATOM 684 C C . ILE A 1 94 ? -0.271 -3.575 -9.913 1.00 94.19 94 ILE A C 1
ATOM 686 O O . ILE A 1 94 ? -1.066 -3.957 -9.062 1.00 94.19 94 ILE A O 1
ATOM 690 N N . HIS A 1 95 ? -0.128 -4.198 -11.082 1.00 94.94 95 HIS A N 1
ATOM 691 C CA . HIS A 1 95 ? -0.922 -5.367 -11.461 1.00 94.94 95 HIS A CA 1
ATOM 692 C C . HIS A 1 95 ? -0.801 -6.515 -10.455 1.00 94.94 95 HIS A C 1
ATOM 694 O O . HIS A 1 95 ? -1.816 -7.068 -10.036 1.00 94.94 95 HIS A O 1
ATOM 700 N N . GLU A 1 96 ? 0.412 -6.842 -10.007 1.00 96.81 96 GLU A N 1
ATOM 701 C CA . GLU A 1 96 ? 0.612 -7.880 -8.986 1.00 96.81 96 GLU A CA 1
ATOM 702 C C . GLU A 1 96 ? 0.023 -7.487 -7.622 1.00 96.81 96 GLU A C 1
ATOM 704 O O . GLU A 1 96 ? -0.572 -8.324 -6.940 1.00 96.81 96 GLU A O 1
ATOM 709 N N . LEU A 1 97 ? 0.104 -6.208 -7.239 1.00 93.88 97 LEU A N 1
ATOM 710 C CA . LEU A 1 97 ? -0.535 -5.713 -6.014 1.00 93.88 97 LEU A CA 1
ATOM 711 C C . LEU A 1 97 ? -2.065 -5.843 -6.071 1.00 93.88 97 LEU A C 1
ATOM 713 O O . LEU A 1 97 ? -2.689 -6.247 -5.087 1.00 93.88 97 LEU A O 1
ATOM 717 N N . GLU A 1 98 ? -2.677 -5.528 -7.214 1.00 95.06 98 GLU A N 1
ATOM 718 C CA . GLU A 1 98 ? -4.128 -5.643 -7.396 1.00 95.06 98 GLU A CA 1
ATOM 719 C C . GLU A 1 98 ? -4.575 -7.113 -7.432 1.00 95.06 98 GLU A C 1
ATOM 721 O O . GLU A 1 98 ? -5.558 -7.461 -6.777 1.00 95.06 98 GLU A O 1
ATOM 726 N N . LYS A 1 99 ? -3.822 -8.006 -8.094 1.00 96.19 99 LYS A N 1
ATOM 727 C CA . LYS A 1 99 ? -4.068 -9.462 -8.044 1.00 96.19 99 LYS A CA 1
ATOM 728 C C . LYS A 1 99 ? -4.055 -10.006 -6.618 1.00 96.19 99 LYS A C 1
ATOM 730 O O . LYS A 1 99 ? -4.864 -10.865 -6.283 1.00 96.19 99 LYS A O 1
ATOM 735 N N . GLY A 1 100 ? -3.146 -9.502 -5.783 1.00 95.31 100 GLY A N 1
ATOM 736 C CA . GLY A 1 100 ? -3.055 -9.859 -4.368 1.00 95.31 100 GLY A CA 1
ATOM 737 C C . GLY A 1 100 ? -4.145 -9.242 -3.484 1.00 95.31 100 GLY A C 1
ATOM 738 O O . GLY A 1 100 ? -4.148 -9.485 -2.281 1.00 95.31 100 GLY A O 1
ATOM 739 N N . GLY A 1 101 ? -5.050 -8.421 -4.031 1.00 95.31 101 GLY A N 1
ATOM 740 C CA . GLY A 1 101 ? -6.103 -7.760 -3.258 1.00 95.31 101 GLY A CA 1
ATOM 741 C C . GLY A 1 101 ? -5.575 -6.715 -2.269 1.00 95.31 101 GLY A C 1
ATOM 742 O O . GLY A 1 101 ? -6.214 -6.449 -1.247 1.00 95.31 101 GLY A O 1
ATOM 743 N N . PHE A 1 102 ? -4.414 -6.113 -2.552 1.00 95.56 102 PHE A N 1
ATOM 744 C CA . PHE A 1 102 ? -3.667 -5.265 -1.617 1.00 95.56 102 PHE A CA 1
ATOM 745 C C . PHE A 1 102 ? -4.506 -4.148 -0.978 1.00 95.56 102 PHE A C 1
ATOM 747 O O . PHE A 1 102 ? -4.437 -3.928 0.232 1.00 95.56 102 PHE A O 1
ATOM 754 N N . ARG A 1 103 ? -5.361 -3.476 -1.761 1.00 93.19 103 ARG A N 1
ATOM 755 C CA . ARG A 1 103 ? -6.251 -2.416 -1.253 1.00 93.19 103 ARG A CA 1
ATOM 756 C C . ARG A 1 103 ? -7.197 -2.922 -0.169 1.00 93.19 103 ARG A C 1
ATOM 758 O O . ARG A 1 103 ? -7.322 -2.290 0.877 1.00 93.19 103 ARG A O 1
ATOM 765 N N . GLY A 1 104 ? -7.829 -4.070 -0.408 1.00 96.56 104 GLY A N 1
ATOM 766 C CA . GLY A 1 104 ? -8.744 -4.688 0.548 1.00 96.56 104 GLY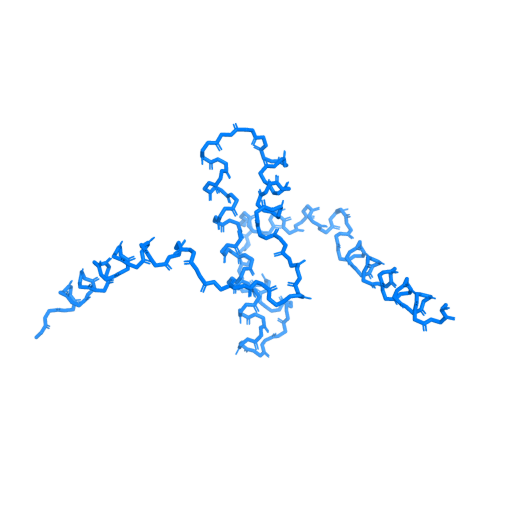 A CA 1
ATOM 767 C C . GLY A 1 104 ? -8.023 -5.097 1.830 1.00 96.56 104 GLY A C 1
ATOM 768 O O . GLY A 1 104 ? -8.518 -4.839 2.924 1.00 96.56 104 GLY A O 1
ATOM 769 N N . ILE A 1 105 ? -6.811 -5.648 1.703 1.00 97.25 105 ILE A N 1
ATOM 770 C CA . ILE A 1 105 ? -5.967 -6.009 2.849 1.00 97.25 105 ILE A CA 1
ATOM 771 C C . ILE A 1 105 ? -5.673 -4.778 3.718 1.00 97.25 105 ILE A C 1
ATOM 773 O O . ILE A 1 105 ? -5.879 -4.827 4.931 1.00 97.25 105 ILE A O 1
ATOM 777 N N . LEU A 1 106 ? -5.247 -3.664 3.113 1.00 95.62 106 LEU A N 1
ATOM 778 C CA . LEU A 1 106 ? -4.965 -2.429 3.851 1.00 95.62 106 LEU A CA 1
ATOM 779 C C . LEU A 1 106 ? -6.209 -1.862 4.543 1.00 95.62 106 LEU A C 1
ATOM 781 O O . LEU A 1 106 ? -6.143 -1.488 5.714 1.00 95.62 106 LEU A O 1
ATOM 785 N N . MET A 1 107 ? -7.347 -1.820 3.847 1.00 96.25 107 MET A N 1
ATOM 786 C CA . MET A 1 107 ? -8.607 -1.344 4.427 1.00 96.25 107 MET A CA 1
ATOM 787 C C . MET A 1 107 ? -9.009 -2.187 5.640 1.00 96.25 107 MET A C 1
ATOM 789 O O . MET A 1 107 ? -9.304 -1.643 6.705 1.00 96.25 107 MET A O 1
ATOM 793 N N . ASN A 1 108 ? -8.947 -3.512 5.507 1.00 97.19 108 ASN A N 1
ATOM 794 C CA . ASN A 1 108 ? -9.274 -4.438 6.587 1.00 97.19 108 ASN A CA 1
ATOM 795 C C . ASN A 1 108 ? -8.330 -4.274 7.784 1.00 97.19 108 ASN A C 1
ATOM 797 O O . ASN A 1 108 ? -8.791 -4.284 8.926 1.00 97.19 108 ASN A O 1
ATOM 801 N N . ALA A 1 109 ? -7.033 -4.065 7.542 1.00 96.94 109 ALA A N 1
ATOM 802 C CA . ALA A 1 109 ? -6.053 -3.829 8.599 1.00 96.94 109 ALA A CA 1
ATOM 803 C C . ALA A 1 109 ? -6.369 -2.556 9.404 1.00 96.94 109 ALA A C 1
ATOM 805 O O . ALA A 1 109 ? -6.362 -2.590 10.635 1.00 96.94 109 ALA A O 1
ATOM 806 N N . VAL A 1 110 ? -6.710 -1.452 8.728 1.00 96.50 110 VAL A N 1
ATOM 807 C CA . VAL A 1 110 ? -7.094 -0.194 9.392 1.00 96.50 110 VAL A CA 1
ATOM 808 C C . VAL A 1 110 ? -8.380 -0.368 10.201 1.00 96.50 110 VAL A C 1
ATOM 810 O O . VAL A 1 110 ? -8.444 0.068 11.351 1.00 96.50 110 VAL A O 1
ATOM 813 N N . VAL A 1 111 ? -9.389 -1.043 9.645 1.00 97.69 111 VAL A N 1
ATOM 814 C CA . VAL A 1 111 ? -10.652 -1.320 10.350 1.00 97.69 111 VAL A CA 1
ATOM 815 C C . VAL A 1 111 ? -10.412 -2.174 11.596 1.00 97.69 111 VAL A C 1
ATOM 817 O O . VAL A 1 111 ? -10.925 -1.850 12.669 1.00 97.69 111 VAL A O 1
ATOM 820 N N . ALA A 1 112 ? -9.607 -3.232 11.485 1.00 97.38 112 ALA A N 1
ATOM 821 C CA . ALA A 1 112 ? -9.268 -4.099 12.607 1.00 97.38 112 ALA A CA 1
ATOM 822 C C . ALA A 1 112 ? -8.511 -3.338 13.709 1.00 97.38 112 ALA A C 1
ATOM 824 O O . ALA A 1 112 ? -8.856 -3.457 14.886 1.00 97.38 112 ALA A O 1
ATOM 825 N N . ALA A 1 113 ? -7.534 -2.503 13.337 1.00 96.00 113 ALA A N 1
ATOM 826 C CA . ALA A 1 113 ? -6.790 -1.669 14.279 1.00 96.00 113 ALA A CA 1
ATOM 827 C C . ALA A 1 113 ? -7.698 -0.652 14.990 1.00 96.00 113 ALA A C 1
ATOM 829 O O . ALA A 1 113 ? -7.639 -0.517 16.213 1.00 96.00 113 ALA A O 1
ATOM 830 N N . ALA A 1 114 ? -8.588 0.018 14.252 1.00 95.81 114 ALA A N 1
ATOM 831 C CA . ALA A 1 114 ? -9.548 0.962 14.820 1.00 95.81 114 ALA A CA 1
ATOM 832 C C . ALA A 1 114 ? -10.533 0.274 15.778 1.00 95.81 114 ALA A C 1
ATOM 834 O O . ALA A 1 114 ? -10.811 0.799 16.857 1.00 95.81 114 ALA A O 1
ATOM 835 N N . LYS A 1 115 ? -11.029 -0.918 15.418 1.00 96.56 115 LYS A N 1
ATOM 836 C CA . LYS A 1 115 ? -11.880 -1.734 16.293 1.00 96.56 115 LYS A CA 1
ATOM 837 C C . LYS A 1 115 ? -11.146 -2.079 17.589 1.00 96.56 115 LYS A C 1
ATOM 839 O O . LYS A 1 115 ? -11.664 -1.798 18.667 1.00 96.56 115 LYS A O 1
ATOM 844 N N . ARG A 1 116 ? -9.918 -2.597 17.485 1.00 96.00 116 ARG A N 1
ATOM 845 C CA . ARG A 1 116 ? -9.104 -2.961 18.649 1.00 96.00 116 ARG A CA 1
ATOM 846 C C . ARG A 1 116 ? -8.813 -1.761 19.548 1.00 96.00 116 ARG A C 1
ATOM 848 O O . ARG A 1 116 ? -8.878 -1.881 20.766 1.00 96.00 116 ARG A O 1
ATOM 855 N N . SER A 1 117 ? -8.524 -0.601 18.962 1.00 95.50 117 SER A N 1
ATOM 856 C CA . SER A 1 117 ? -8.302 0.627 19.726 1.00 95.50 117 SER A CA 1
ATOM 857 C C . SER A 1 117 ? -9.532 1.024 20.544 1.00 95.50 117 SER A C 1
ATOM 859 O O . SER A 1 117 ? -9.371 1.441 21.683 1.00 95.50 117 SER A O 1
ATOM 861 N N . ARG A 1 118 ? -10.748 0.876 20.000 1.00 95.06 118 ARG A N 1
ATOM 862 C CA . ARG A 1 118 ? -11.990 1.178 20.734 1.00 95.06 118 ARG A CA 1
ATOM 863 C C . ARG A 1 118 ? -12.231 0.208 21.886 1.00 95.06 118 ARG A C 1
ATOM 865 O O . ARG A 1 118 ? -12.593 0.656 22.964 1.00 95.06 118 ARG A O 1
ATOM 872 N N . GLU A 1 119 ? -11.996 -1.086 21.671 1.00 95.38 119 GLU A N 1
ATOM 873 C CA . GLU A 1 119 ? -12.108 -2.109 22.724 1.00 95.38 119 GLU A CA 1
ATOM 874 C C . GLU A 1 119 ? -11.175 -1.805 23.904 1.00 95.38 119 GLU A C 1
ATOM 876 O O . GLU A 1 119 ? -11.579 -1.893 25.060 1.00 95.38 119 GLU A O 1
ATOM 881 N N . LEU A 1 120 ? -9.935 -1.402 23.605 1.00 94.12 120 LEU A N 1
ATOM 882 C CA . LEU A 1 120 ? -8.943 -1.032 24.614 1.00 94.12 120 LEU A CA 1
ATOM 883 C C . LEU A 1 120 ? -9.293 0.263 25.356 1.00 94.12 120 LEU A C 1
ATOM 885 O O . LEU A 1 120 ? -8.929 0.398 26.513 1.00 94.12 120 LEU A O 1
ATOM 889 N N . SER A 1 121 ? -9.974 1.213 24.711 1.00 85.94 121 SER A N 1
ATOM 890 C CA . SER A 1 121 ? -10.418 2.456 25.360 1.00 85.94 121 SER A CA 1
ATOM 891 C C . SER A 1 121 ? -11.670 2.288 26.226 1.00 85.94 121 SER A C 1
ATOM 893 O O . SER A 1 121 ? -11.993 3.193 26.989 1.00 85.94 121 SER A O 1
ATOM 895 N N . GLN A 1 122 ? -12.398 1.179 26.075 1.00 72.81 122 GLN A N 1
ATOM 896 C CA . GLN A 1 122 ? -13.604 0.852 26.847 1.00 72.81 122 GLN A CA 1
ATOM 897 C C . GLN A 1 122 ? -13.335 -0.118 28.012 1.00 72.81 122 GLN A C 1
ATOM 899 O O . GLN A 1 122 ? -14.277 -0.480 28.714 1.00 72.81 122 GLN A O 1
ATOM 904 N N . SER A 1 123 ? -12.080 -0.548 28.192 1.00 54.91 123 SER A N 1
ATOM 905 C CA . SER A 1 123 ? -11.606 -1.382 29.309 1.00 54.91 123 SER A CA 1
ATOM 906 C C . SER A 1 123 ? -10.906 -0.523 30.355 1.00 54.91 123 SER A C 1
ATOM 908 O O . SER A 1 123 ? -11.058 -0.834 31.554 1.00 54.91 123 SER A O 1
#

InterPro domains:
  IPR008927 6-phosphogluconate dehydrogenase-like, C-terminal domain superfamily [SSF48179] (59-122)
  IPR029036 Pyrroline-5-carboxylate reductase, dimerisation domain [PF14748] (59-120)
  IPR053790 Pyrroline-5-carboxylate reductase-like conserved site [PS00521] (76-98)

Nearest PDB structures (foldseek):
  5bsh-assembly1_D  TM=7.659E-01  e=3.263E-06  Medicago truncatula
  5uau-assembly1_C  TM=8.253E-01  e=2.106E-04  Homo sapiens
  6xp2-assembly1_A  TM=8.275E-01  e=3.195E-04  Homo sapiens
  5uax-assembly1_C  TM=8.291E-01  e=3.671E-04  Homo sapiens
  6lhm-assembly2_B  TM=8.106E-01  e=3.425E-04  Homo sapiens

Radius of gyration: 19.86 Å; Cα contacts (8 Å, |Δi|>4): 27; chains: 1; bounding box: 43×44×50 Å

Sequence (123 aa):
MDPGHEYRSALRSLHHGKKQFSSSSSPARTGVDMAGYRRSITGVLGNGDDRKKQADDSLRQVLGAASMATNLGKHPGQLKDDVASPG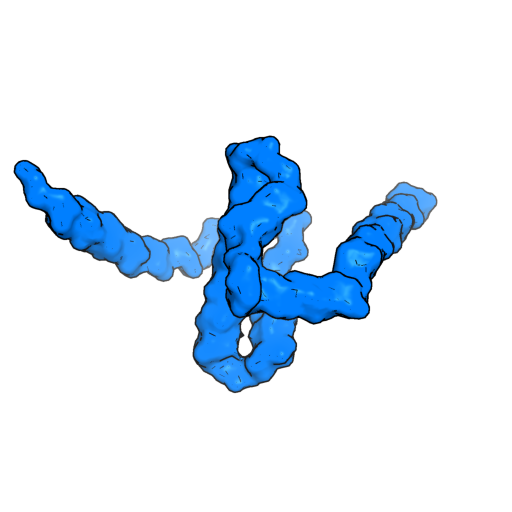GTTIAGIHELEKGGFRGILMNAVVAAAKRSRELSQS